Protein AF-A0A7X0II38-F1 (afdb_monomer_lite)

pLDDT: mean 80.72, std 13.95, range [41.47, 91.81]

Secondary structure (DSSP, 8-state):
-PPPP-----S--EEEEEEEEEEEETTTEEEEEEEEEE---EEEEEEEE-SSTT-EEEEEEEEEEEGGGTEEEEE--

Foldseek 3Di:
DDDDPDDPPAQKEKEAQAWDWAADDPVWGIKIKGALMDMDGWAWYWYAHCDDPPGDIDGAGTKDADVVRRIIIGTSD

Structure (mmCIF, N/CA/C/O backbone):
data_AF-A0A7X0II38-F1
#
_entry.id   AF-A0A7X0II38-F1
#
loop_
_atom_site.group_PDB
_atom_site.id
_atom_site.type_symbol
_atom_site.label_atom_id
_atom_site.label_alt_id
_atom_site.label_comp_id
_atom_site.label_asym_id
_atom_site.label_entity_id
_atom_site.label_seq_id
_atom_site.pdbx_PDB_ins_code
_atom_site.Cartn_x
_atom_site.Cartn_y
_atom_site.Cartn_z
_atom_site.occupancy
_atom_site.B_iso_or_equiv
_atom_site.auth_seq_id
_atom_site.auth_comp_id
_atom_site.auth_asym_id
_atom_site.auth_atom_id
_atom_site.pdbx_PDB_model_num
ATOM 1 N N . MET A 1 1 ? -12.329 -18.312 -21.285 1.00 44.72 1 MET A N 1
ATOM 2 C CA . MET A 1 1 ? -12.280 -17.508 -20.046 1.00 44.72 1 MET A CA 1
ATOM 3 C C . MET A 1 1 ? -11.028 -17.944 -19.306 1.00 44.72 1 MET A C 1
ATOM 5 O O . MET A 1 1 ? -10.986 -19.079 -18.855 1.00 44.72 1 MET A O 1
ATOM 9 N N . ALA A 1 2 ? -9.965 -17.140 -19.347 1.00 41.47 2 ALA A N 1
ATOM 10 C CA . ALA A 1 2 ? -8.706 -17.477 -18.687 1.00 41.47 2 ALA A CA 1
ATOM 11 C C . ALA A 1 2 ? -8.899 -17.319 -17.175 1.00 41.47 2 ALA A C 1
ATOM 13 O O . ALA A 1 2 ? -9.286 -16.245 -16.719 1.00 41.47 2 ALA A O 1
ATOM 14 N N . ALA A 1 3 ? -8.699 -18.400 -16.423 1.00 42.84 3 ALA A N 1
ATOM 15 C CA . ALA A 1 3 ? -8.657 -18.345 -14.972 1.00 42.84 3 ALA A CA 1
ATOM 16 C C . ALA A 1 3 ? -7.454 -17.481 -14.576 1.00 42.84 3 ALA A C 1
ATOM 18 O O . ALA A 1 3 ? -6.318 -17.799 -14.932 1.00 42.84 3 ALA A O 1
ATOM 19 N N . LEU A 1 4 ? -7.727 -16.360 -13.909 1.00 52.31 4 LEU A N 1
ATOM 20 C CA . LEU A 1 4 ? -6.703 -15.524 -13.292 1.00 52.31 4 LEU A CA 1
ATOM 21 C C . LEU A 1 4 ? -5.875 -16.407 -12.341 1.00 52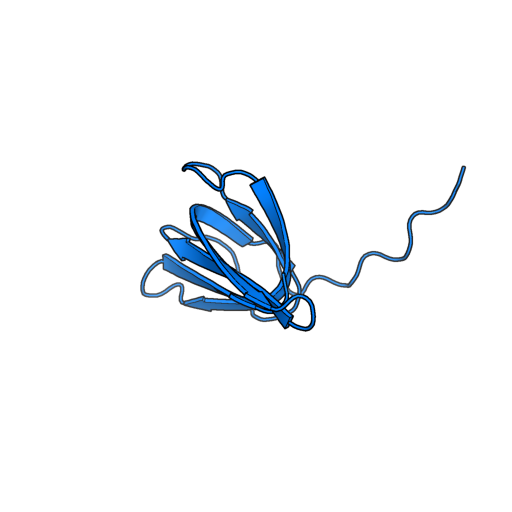.31 4 LEU A C 1
ATOM 23 O O . LEU A 1 4 ? -6.458 -17.265 -11.667 1.00 52.31 4 LEU A O 1
ATOM 27 N N . PRO A 1 5 ? -4.538 -16.263 -12.317 1.00 43.25 5 PRO A N 1
ATOM 28 C CA . PRO A 1 5 ? -3.699 -17.065 -11.443 1.00 43.25 5 PRO A CA 1
ATOM 29 C C . PRO A 1 5 ? -4.134 -16.852 -9.994 1.00 43.25 5 PRO A C 1
ATOM 31 O O . PRO A 1 5 ? -4.529 -15.751 -9.612 1.00 43.25 5 PRO A O 1
ATOM 34 N N . ALA A 1 6 ? -4.110 -17.958 -9.250 1.00 45.97 6 ALA A N 1
ATOM 35 C CA . ALA A 1 6 ? -4.532 -18.087 -7.867 1.00 45.97 6 ALA A CA 1
ATOM 36 C C . ALA A 1 6 ? -4.252 -16.813 -7.070 1.00 45.97 6 ALA A C 1
ATOM 38 O O . ALA A 1 6 ? -3.105 -16.376 -6.998 1.00 45.97 6 ALA A O 1
ATOM 39 N N . THR A 1 7 ? -5.312 -16.259 -6.476 1.00 50.62 7 THR A N 1
ATOM 40 C CA . THR A 1 7 ? -5.241 -15.313 -5.365 1.00 50.62 7 THR A CA 1
ATOM 41 C C . THR A 1 7 ? -4.086 -15.732 -4.469 1.00 50.62 7 THR A C 1
ATOM 43 O O . THR A 1 7 ? -4.188 -16.754 -3.779 1.00 50.62 7 THR A O 1
ATOM 46 N N . ALA A 1 8 ? -2.974 -14.990 -4.521 1.00 50.47 8 ALA A N 1
ATOM 47 C CA . ALA A 1 8 ? -1.998 -15.032 -3.454 1.00 50.47 8 ALA A CA 1
ATOM 48 C C . ALA A 1 8 ? -2.825 -14.851 -2.183 1.00 50.47 8 ALA A C 1
ATOM 50 O O . ALA A 1 8 ? -3.648 -13.937 -2.117 1.00 50.47 8 ALA A O 1
ATOM 51 N N . ALA A 1 9 ? -2.750 -15.811 -1.262 1.00 51.81 9 ALA A N 1
ATOM 52 C CA . ALA A 1 9 ? -3.482 -15.721 -0.012 1.00 51.81 9 ALA A CA 1
ATOM 53 C C . ALA A 1 9 ? -2.914 -14.509 0.725 1.00 51.81 9 ALA A C 1
ATOM 55 O O . ALA A 1 9 ? -1.875 -14.604 1.376 1.00 51.81 9 ALA A O 1
ATOM 56 N N . TYR A 1 10 ? -3.529 -13.351 0.503 1.00 59.19 10 TYR A N 1
ATOM 57 C CA . TYR A 1 10 ? -3.085 -12.112 1.093 1.00 59.19 10 TYR A CA 1
ATOM 58 C C . TYR A 1 10 ? -3.230 -12.249 2.601 1.00 59.19 10 TYR A C 1
ATOM 60 O O . TYR A 1 10 ? -4.274 -12.671 3.101 1.00 59.19 10 TYR A O 1
ATOM 68 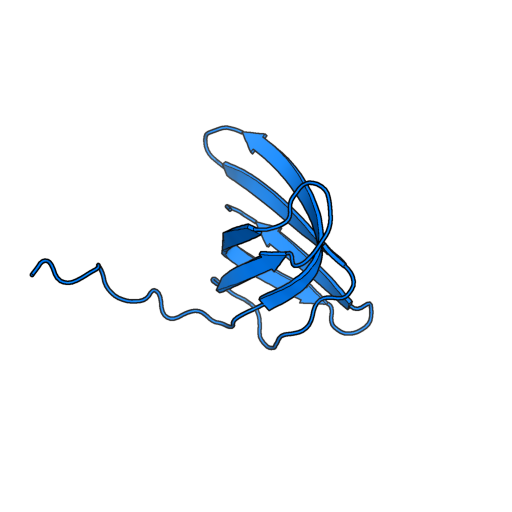N N . ALA A 1 11 ? -2.160 -11.920 3.317 1.00 61.25 11 ALA A N 1
ATOM 69 C CA . ALA A 1 11 ? -2.157 -11.895 4.771 1.00 61.25 11 ALA A CA 1
ATOM 70 C C . ALA A 1 11 ? -3.127 -10.831 5.311 1.00 61.25 11 ALA A C 1
ATOM 72 O O . ALA A 1 11 ? -3.629 -10.971 6.422 1.00 61.25 11 ALA A O 1
ATOM 73 N N . GLY A 1 12 ? -3.420 -9.807 4.503 1.00 68.25 12 GLY A N 1
ATOM 74 C CA . GLY A 1 12 ? -4.404 -8.771 4.779 1.00 68.25 12 GLY A CA 1
ATOM 75 C C . GLY A 1 12 ? -4.604 -7.850 3.574 1.00 68.25 12 GLY A C 1
ATOM 76 O O . GLY A 1 12 ? -3.823 -7.877 2.623 1.00 68.25 12 GLY A O 1
ATOM 77 N N . ALA A 1 13 ? -5.662 -7.041 3.620 1.00 76.62 13 ALA A N 1
ATOM 78 C CA . ALA A 1 13 ? -5.863 -5.908 2.721 1.00 76.62 13 ALA A CA 1
ATOM 79 C C . ALA A 1 13 ? -5.596 -4.622 3.507 1.00 76.62 13 ALA A C 1
ATOM 81 O O . ALA A 1 13 ? -6.163 -4.429 4.586 1.00 76.62 13 ALA A O 1
ATOM 82 N N . TYR A 1 14 ? -4.727 -3.764 2.978 1.00 86.81 14 TYR A N 1
ATOM 83 C CA . TYR A 1 14 ? -4.275 -2.570 3.678 1.00 86.81 14 TYR A CA 1
ATOM 84 C C . TYR A 1 14 ? -4.722 -1.313 2.943 1.00 86.81 14 TYR A C 1
ATOM 86 O O . TYR A 1 14 ? -4.528 -1.199 1.736 1.00 86.81 14 TYR A O 1
ATOM 94 N N . SER A 1 15 ? -5.271 -0.349 3.675 1.00 89.50 15 SER A N 1
ATOM 95 C CA . SER A 1 15 ? -5.773 0.906 3.112 1.00 89.50 15 SER A CA 1
ATOM 96 C C . SER A 1 15 ? -5.189 2.093 3.855 1.00 89.50 15 SER A C 1
ATOM 98 O O . SER A 1 15 ? -5.419 2.248 5.052 1.00 89.50 15 SER A O 1
ATOM 100 N N . CYS A 1 16 ? -4.460 2.942 3.143 1.00 91.00 16 CYS A N 1
ATOM 101 C CA . CYS A 1 16 ? -3.767 4.118 3.647 1.00 91.00 16 CYS A CA 1
ATOM 102 C C . CYS A 1 16 ? -4.409 5.401 3.128 1.00 91.00 16 CYS A C 1
ATOM 104 O O . CYS A 1 16 ? -4.728 5.511 1.944 1.00 91.00 16 CYS A O 1
ATOM 106 N N . ALA A 1 17 ? -4.576 6.387 4.012 1.00 91.56 17 ALA A N 1
ATOM 107 C CA . ALA A 1 17 ? -5.105 7.694 3.633 1.00 91.56 17 ALA A CA 1
ATOM 108 C C . ALA A 1 17 ? -4.154 8.421 2.674 1.00 91.56 17 ALA A C 1
ATOM 110 O O . ALA A 1 17 ? -4.600 8.956 1.663 1.00 91.56 17 ALA A O 1
ATOM 111 N N . ASP A 1 18 ? -2.856 8.387 2.969 1.00 90.94 18 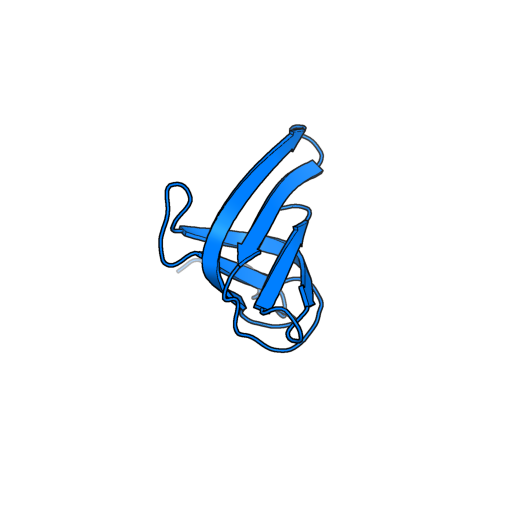ASP A N 1
ATOM 112 C CA . ASP A 1 18 ? -1.802 8.965 2.138 1.00 90.94 18 ASP A CA 1
ATOM 113 C C . ASP A 1 18 ? -0.576 8.045 2.139 1.00 90.94 18 ASP A C 1
ATOM 115 O O . ASP A 1 18 ? -0.434 7.173 3.005 1.00 90.94 18 ASP A O 1
ATOM 119 N N . GLY A 1 19 ? 0.326 8.219 1.180 1.00 89.12 19 GLY A N 1
ATOM 120 C CA . GLY A 1 19 ? 1.539 7.424 1.129 1.00 89.12 19 GLY A CA 1
ATOM 121 C C . GLY A 1 19 ? 2.546 7.901 0.098 1.00 89.12 19 GLY A C 1
ATOM 122 O O . GLY A 1 19 ? 2.252 8.661 -0.820 1.00 89.12 19 GLY A O 1
ATOM 123 N N . SER A 1 20 ? 3.776 7.441 0.279 1.00 89.62 20 SER A N 1
ATOM 124 C CA . SER A 1 20 ? 4.924 7.735 -0.568 1.00 89.62 20 SER A CA 1
ATOM 125 C C . SER A 1 20 ? 5.514 6.447 -1.117 1.00 89.62 20 SER A C 1
ATOM 127 O O . SER A 1 20 ? 5.657 5.473 -0.381 1.00 89.62 20 SER A O 1
ATOM 129 N N . ARG A 1 21 ? 5.902 6.453 -2.396 1.00 87.00 21 ARG A N 1
ATOM 130 C CA . ARG A 1 21 ? 6.671 5.357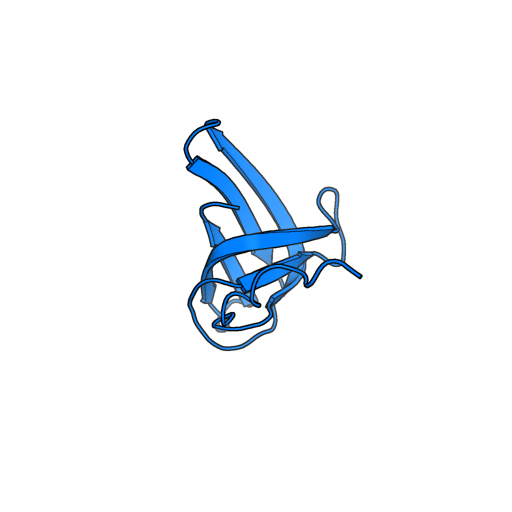 -2.995 1.00 87.00 21 ARG A CA 1
ATOM 131 C C . ARG A 1 21 ? 8.144 5.735 -3.109 1.00 87.00 21 ARG A C 1
ATOM 133 O O . ARG A 1 21 ? 8.482 6.801 -3.625 1.00 87.00 21 ARG A O 1
ATOM 140 N N . PHE A 1 22 ? 9.017 4.836 -2.684 1.00 88.00 22 PHE A N 1
ATOM 141 C CA . PHE A 1 22 ? 10.463 4.965 -2.790 1.00 88.00 22 PHE A CA 1
ATOM 142 C C . PHE A 1 22 ? 10.985 3.861 -3.696 1.00 88.00 22 PHE A C 1
ATOM 144 O O . PHE A 1 22 ? 11.020 2.696 -3.312 1.00 88.00 22 PHE A O 1
ATOM 151 N N . PHE A 1 23 ? 11.379 4.218 -4.917 1.00 86.19 23 PHE A N 1
ATOM 152 C CA . PHE A 1 23 ? 11.994 3.261 -5.829 1.00 86.19 23 PHE A CA 1
ATOM 153 C C . PHE A 1 23 ? 13.378 2.869 -5.308 1.00 86.19 23 PHE A C 1
ATOM 155 O O . PHE A 1 23 ? 14.240 3.733 -5.150 1.00 86.19 23 PHE A O 1
ATOM 162 N N . MET A 1 24 ? 13.589 1.578 -5.050 1.00 83.12 24 MET A N 1
ATOM 163 C CA . MET A 1 24 ? 14.894 1.077 -4.625 1.00 83.12 24 MET A CA 1
ATOM 164 C C . MET A 1 24 ? 15.743 0.678 -5.828 1.00 83.12 24 MET A C 1
ATOM 166 O O . MET A 1 24 ? 16.840 1.197 -6.029 1.00 83.12 24 MET A O 1
ATOM 170 N N . SER A 1 25 ? 15.267 -0.283 -6.618 1.00 83.19 25 SER A N 1
ATOM 171 C CA . SER A 1 25 ? 15.979 -0.820 -7.782 1.00 83.19 25 SER A CA 1
ATOM 172 C C . SER A 1 25 ? 15.073 -1.740 -8.584 1.00 83.19 25 SER A C 1
ATOM 174 O O . SER A 1 25 ? 14.170 -2.353 -8.032 1.00 83.19 25 SER A O 1
ATOM 176 N N . GLY A 1 26 ? 15.376 -1.945 -9.868 1.00 73.81 26 GLY A N 1
ATOM 177 C CA . GLY A 1 26 ? 14.582 -2.832 -10.733 1.00 73.81 26 GLY A CA 1
ATOM 178 C C . GLY A 1 26 ? 14.527 -4.305 -10.291 1.00 73.81 26 GLY A C 1
ATOM 179 O O . GLY A 1 26 ? 13.685 -5.042 -10.784 1.00 73.81 26 GLY A O 1
ATOM 180 N N . LEU A 1 27 ? 15.403 -4.727 -9.371 1.00 73.94 27 LEU A N 1
ATOM 181 C CA . LEU A 1 27 ? 15.425 -6.075 -8.784 1.00 73.94 27 LEU A CA 1
ATOM 182 C C . LEU A 1 27 ? 14.620 -6.206 -7.478 1.00 73.94 27 LEU A C 1
ATOM 184 O O . LEU A 1 27 ? 14.256 -7.319 -7.126 1.00 73.94 27 LEU A O 1
ATOM 188 N N . VAL A 1 28 ? 14.402 -5.100 -6.759 1.00 75.69 28 VAL A N 1
ATOM 189 C CA . VAL A 1 28 ? 13.778 -5.053 -5.414 1.00 75.69 28 VAL A CA 1
ATOM 190 C C . VAL A 1 28 ? 12.441 -4.291 -5.449 1.00 75.69 28 VAL A C 1
ATOM 192 O O . VAL A 1 28 ? 11.733 -4.208 -4.454 1.00 75.69 28 VAL A O 1
ATOM 195 N N . GLY A 1 29 ? 12.114 -3.679 -6.591 1.00 85.19 29 GLY A N 1
ATOM 196 C CA . GLY A 1 29 ? 10.920 -2.864 -6.770 1.00 85.19 29 GLY A CA 1
ATOM 197 C C . GLY A 1 29 ? 11.008 -1.510 -6.062 1.00 85.19 29 GLY A C 1
ATOM 198 O O . GLY A 1 29 ? 12.044 -0.826 -6.056 1.00 85.19 29 GLY A O 1
ATOM 199 N N . TYR A 1 30 ? 9.885 -1.100 -5.493 1.00 87.06 30 TYR A N 1
ATOM 200 C CA . TYR A 1 30 ? 9.700 0.083 -4.677 1.00 87.06 30 TYR A CA 1
ATOM 201 C C . TYR A 1 30 ? 9.160 -0.290 -3.290 1.00 87.06 30 TYR A C 1
ATOM 203 O O . TYR A 1 30 ? 8.555 -1.334 -3.062 1.00 87.06 30 TYR A O 1
ATOM 211 N N . ILE A 1 31 ? 9.416 0.598 -2.335 1.00 90.44 31 ILE A N 1
ATOM 212 C CA . ILE A 1 31 ? 8.849 0.549 -0.992 1.00 90.44 31 ILE A CA 1
ATOM 213 C C . ILE A 1 31 ? 7.694 1.540 -0.941 1.00 90.44 31 ILE A C 1
ATOM 215 O O . ILE A 1 31 ? 7.846 2.692 -1.352 1.00 90.44 31 ILE A O 1
ATOM 219 N N . ILE A 1 32 ? 6.558 1.115 -0.406 1.00 90.50 32 ILE A N 1
ATOM 220 C CA . ILE A 1 32 ? 5.431 1.982 -0.083 1.00 90.50 32 ILE A CA 1
ATOM 221 C C . ILE A 1 32 ? 5.490 2.313 1.405 1.00 90.50 32 ILE A C 1
ATOM 223 O O . ILE A 1 32 ? 5.471 1.415 2.241 1.00 90.50 32 ILE A O 1
ATOM 227 N N . ILE A 1 33 ? 5.522 3.599 1.744 1.00 91.12 33 ILE A N 1
ATOM 228 C CA . ILE A 1 33 ? 5.327 4.069 3.116 1.00 91.12 33 ILE A CA 1
ATOM 229 C C . ILE A 1 33 ? 3.998 4.807 3.173 1.00 91.12 33 ILE A C 1
ATOM 231 O O . ILE A 1 33 ? 3.872 5.901 2.625 1.00 91.12 33 ILE A O 1
ATOM 235 N N . GLY A 1 34 ? 3.009 4.195 3.813 1.00 90.44 34 GLY A N 1
ATOM 236 C CA . GLY A 1 34 ? 1.686 4.770 4.008 1.00 90.44 34 GLY A CA 1
ATOM 237 C C . GLY A 1 34 ? 1.521 5.384 5.396 1.00 90.44 34 GLY A C 1
ATOM 238 O O . GLY A 1 34 ? 2.142 4.941 6.365 1.00 90.44 34 GLY A O 1
ATOM 239 N N . SER A 1 35 ? 0.648 6.382 5.498 1.00 90.69 35 SER A N 1
ATOM 240 C CA . SER A 1 35 ? 0.206 6.974 6.763 1.00 90.69 35 SER A CA 1
ATOM 241 C C . SER A 1 35 ? -1.322 7.056 6.829 1.00 90.69 35 SER A C 1
ATOM 243 O O . SER A 1 35 ? -2.012 7.093 5.807 1.00 90.69 35 SER A O 1
ATOM 245 N N . GLY A 1 36 ? -1.864 7.022 8.048 1.00 90.12 36 GLY A N 1
ATOM 246 C CA . GLY A 1 36 ? -3.302 6.844 8.263 1.00 90.12 36 GLY A CA 1
ATOM 247 C C . GLY A 1 36 ? -3.794 5.488 7.754 1.00 90.12 36 GLY A C 1
ATOM 248 O O . GLY A 1 36 ? -4.876 5.403 7.177 1.00 90.12 36 GLY A O 1
ATOM 249 N N . CYS A 1 37 ? -2.965 4.451 7.887 1.00 89.06 37 CYS A N 1
ATOM 250 C CA . CYS A 1 37 ? -3.264 3.125 7.375 1.00 89.06 37 CYS A CA 1
ATOM 251 C C . CYS A 1 37 ? -4.149 2.323 8.322 1.00 89.06 37 CYS A C 1
ATOM 253 O O . CYS A 1 37 ? -3.971 2.326 9.538 1.00 89.06 37 CYS A O 1
ATOM 255 N N . THR A 1 38 ? -5.085 1.605 7.719 1.00 87.56 38 THR A N 1
ATOM 256 C CA . THR A 1 38 ? -6.040 0.704 8.353 1.00 87.56 38 THR A CA 1
ATOM 257 C C . THR A 1 38 ? -5.917 -0.670 7.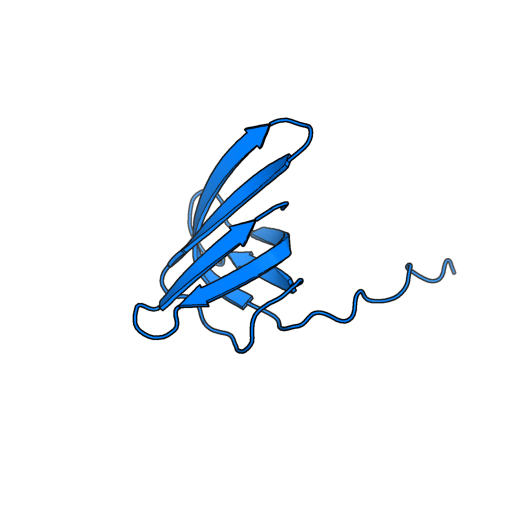703 1.00 87.56 38 THR A C 1
ATOM 259 O O . THR A 1 38 ? -5.597 -0.785 6.518 1.00 87.56 38 THR A O 1
ATOM 262 N N . GLY A 1 39 ? -6.115 -1.715 8.494 1.00 79.62 39 GLY A N 1
ATOM 263 C CA . GLY A 1 39 ? -5.906 -3.103 8.097 1.00 79.62 39 GLY A CA 1
ATOM 264 C C . GLY A 1 39 ? -5.478 -3.930 9.302 1.00 79.62 39 GLY A C 1
ATOM 265 O O . GLY A 1 39 ? -5.219 -3.388 10.376 1.00 79.62 39 GLY A O 1
ATOM 266 N N . GLU A 1 40 ? -5.393 -5.240 9.122 1.00 71.44 40 GLU 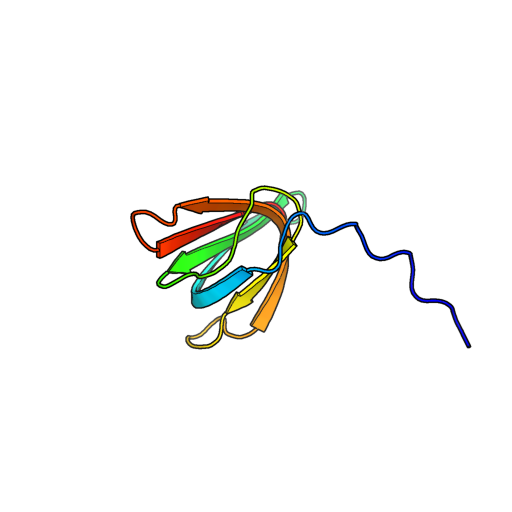A N 1
ATOM 267 C CA . GLU A 1 40 ? -4.909 -6.164 10.144 1.00 71.44 40 GLU A CA 1
ATOM 268 C C . GLU A 1 40 ? -3.986 -7.203 9.513 1.00 71.44 40 GLU A C 1
ATOM 270 O O . GLU A 1 40 ? -4.157 -7.589 8.357 1.00 71.44 40 GLU A O 1
ATOM 275 N N . GLY A 1 41 ? -3.004 -7.647 10.298 1.00 71.00 41 GLY A N 1
ATOM 276 C CA . GLY A 1 41 ? -2.028 -8.657 9.901 1.00 71.00 41 GLY A CA 1
ATOM 277 C C . GLY A 1 41 ? -0.717 -8.091 9.354 1.00 71.00 41 GLY A C 1
ATOM 278 O O . GLY A 1 41 ? -0.570 -6.895 9.099 1.00 71.00 41 GLY A O 1
ATOM 279 N N . SER A 1 42 ? 0.238 -8.991 9.147 1.00 76.81 42 SER A N 1
ATOM 280 C CA . SER A 1 42 ? 1.528 -8.718 8.509 1.00 76.81 42 SER A CA 1
ATOM 281 C C . SER A 1 42 ? 1.796 -9.806 7.477 1.00 76.81 42 SER A C 1
ATOM 283 O O . SER A 1 42 ? 1.593 -10.987 7.767 1.00 76.81 42 SER A O 1
ATOM 285 N N . GLY A 1 43 ? 2.263 -9.424 6.293 1.00 83.69 43 GLY A N 1
ATOM 286 C CA . GLY A 1 43 ? 2.582 -10.353 5.211 1.00 83.69 43 GLY A CA 1
ATOM 287 C C . GLY A 1 43 ? 2.273 -9.789 3.822 1.00 83.69 43 GLY A C 1
ATOM 288 O O . GLY A 1 43 ? 2.074 -8.584 3.684 1.00 83.69 43 GLY A O 1
ATOM 289 N N . PRO A 1 44 ? 2.276 -10.627 2.774 1.00 86.00 44 PRO A N 1
ATOM 290 C CA . PRO A 1 44 ? 1.966 -10.188 1.416 1.00 86.00 44 PRO A CA 1
ATOM 291 C C . PRO A 1 44 ? 0.522 -9.694 1.320 1.00 86.00 44 PRO A C 1
ATOM 293 O O . PRO A 1 44 ? -0.388 -10.343 1.837 1.00 86.00 44 PRO A O 1
ATOM 296 N N . GLY A 1 45 ? 0.303 -8.567 0.651 1.00 86.62 45 GLY A N 1
ATOM 297 C CA . GLY A 1 45 ? -0.988 -7.881 0.651 1.00 86.62 45 GLY A CA 1
ATOM 298 C C . GLY A 1 45 ? -1.050 -6.743 -0.361 1.00 86.62 45 GLY A C 1
ATOM 299 O O . GLY A 1 45 ? -0.027 -6.084 -0.576 1.00 86.62 45 GLY A O 1
ATOM 300 N N . PRO A 1 46 ? -2.232 -6.447 -0.931 1.00 87.94 46 PRO A N 1
ATOM 301 C CA . PRO A 1 46 ? -2.430 -5.203 -1.641 1.00 87.94 46 PRO A CA 1
ATOM 302 C C . PRO A 1 46 ? -2.476 -4.050 -0.631 1.00 87.94 46 PRO A C 1
ATOM 304 O O . PRO A 1 46 ? -3.145 -4.112 0.407 1.00 87.94 46 PRO A O 1
ATOM 307 N N . VAL A 1 47 ? -1.762 -2.982 -0.959 1.00 89.62 47 VAL A N 1
ATOM 308 C CA . VAL A 1 47 ? -1.743 -1.709 -0.248 1.00 89.62 47 VAL A CA 1
ATOM 309 C C . VAL A 1 47 ? -2.436 -0.677 -1.125 1.00 89.62 47 VAL A C 1
ATOM 311 O O . VAL A 1 47 ? -1.939 -0.306 -2.184 1.00 89.62 47 VAL A O 1
ATOM 314 N N . THR A 1 48 ? -3.586 -0.194 -0.677 1.00 91.81 48 THR A N 1
ATOM 315 C CA . THR A 1 48 ? -4.352 0.850 -1.356 1.00 91.81 48 THR A CA 1
ATOM 316 C C . THR A 1 48 ? -4.024 2.199 -0.739 1.00 91.81 48 THR A C 1
ATOM 318 O O . THR A 1 48 ? -4.283 2.418 0.440 1.00 91.81 48 THR A O 1
ATOM 321 N N . ILE A 1 49 ? -3.484 3.124 -1.523 1.00 91.62 49 ILE A N 1
ATOM 322 C CA . ILE A 1 49 ? -3.327 4.527 -1.138 1.00 91.62 49 ILE A CA 1
ATOM 323 C C . ILE A 1 49 ? -4.504 5.312 -1.718 1.00 91.62 49 ILE A C 1
ATOM 325 O O . ILE A 1 49 ? -4.690 5.361 -2.934 1.00 91.62 49 ILE A O 1
ATOM 329 N N . VAL A 1 50 ? -5.304 5.925 -0.846 1.00 90.69 50 VAL A N 1
ATOM 330 C CA . VAL A 1 50 ? -6.555 6.601 -1.221 1.00 90.69 50 VAL A CA 1
ATOM 331 C C . VAL A 1 50 ? -6.309 8.013 -1.762 1.00 90.69 50 VAL A C 1
ATOM 333 O O . VAL A 1 50 ? -7.020 8.459 -2.661 1.00 90.69 50 VAL A O 1
ATOM 336 N N . SER A 1 51 ? -5.313 8.723 -1.231 1.00 83.38 51 SER A N 1
ATOM 337 C CA . SER A 1 51 ? -5.008 10.111 -1.585 1.00 83.38 51 SER A CA 1
ATOM 338 C C . SER A 1 51 ? -3.500 10.350 -1.706 1.00 83.38 51 SER A C 1
ATOM 340 O O . SER A 1 51 ? -2.684 9.553 -1.254 1.00 83.38 51 SER A O 1
ATOM 342 N N . GLY A 1 52 ? -3.137 11.456 -2.356 1.00 82.44 52 GLY A N 1
ATOM 343 C CA . GLY A 1 52 ? -1.751 11.870 -2.556 1.00 82.44 52 GLY A CA 1
ATOM 344 C C . GLY A 1 52 ? -1.228 11.606 -3.974 1.00 82.44 52 GLY A C 1
ATOM 345 O O . GLY A 1 52 ? -1.946 11.101 -4.841 1.00 82.44 52 GLY A O 1
ATOM 346 N N . PRO A 1 53 ? 0.038 11.965 -4.249 1.00 83.31 53 PRO A N 1
ATOM 347 C CA . PRO A 1 53 ? 0.644 11.837 -5.579 1.00 83.31 53 PRO A CA 1
ATOM 348 C C . PRO A 1 53 ? 0.857 10.381 -6.019 1.00 83.31 53 PRO A C 1
ATOM 350 O O . PRO A 1 53 ? 1.124 10.123 -7.192 1.00 83.31 53 PRO A O 1
ATOM 353 N N . TYR A 1 54 ? 0.744 9.441 -5.082 1.00 86.44 54 TYR A N 1
ATOM 354 C CA . TYR A 1 54 ? 0.891 8.007 -5.298 1.00 86.44 54 TYR A CA 1
ATOM 355 C C . TYR A 1 54 ? -0.394 7.258 -4.925 1.00 86.44 54 TYR A C 1
ATOM 357 O O . TYR A 1 54 ? -0.329 6.141 -4.432 1.00 86.44 54 TYR A O 1
ATOM 365 N N . ALA A 1 55 ? -1.563 7.879 -5.111 1.00 87.44 55 ALA A N 1
ATOM 366 C CA . ALA A 1 55 ? -2.834 7.183 -4.954 1.00 87.44 55 ALA A CA 1
ATOM 367 C C . ALA A 1 55 ? -2.942 6.034 -5.972 1.00 87.44 55 ALA A C 1
ATOM 369 O O . ALA A 1 55 ? -2.660 6.211 -7.161 1.00 87.44 55 ALA A O 1
ATOM 370 N N . GLY A 1 56 ? -3.339 4.855 -5.501 1.00 88.31 56 GLY A N 1
ATOM 371 C CA . GLY A 1 56 ? -3.357 3.631 -6.293 1.00 88.31 56 GLY A CA 1
ATOM 372 C C . GLY A 1 56 ? -3.288 2.373 -5.435 1.00 88.31 56 GLY A C 1
ATOM 373 O O . GLY A 1 56 ? -3.121 2.439 -4.220 1.00 88.31 56 GLY A O 1
ATOM 374 N N . GLU A 1 57 ? -3.426 1.226 -6.087 1.00 89.12 57 GLU A N 1
ATOM 375 C CA . GLU A 1 57 ? -3.267 -0.088 -5.468 1.00 89.12 57 GLU A CA 1
ATOM 376 C C . GLU A 1 57 ? -1.878 -0.641 -5.801 1.00 89.12 57 GLU A C 1
ATOM 378 O O . GLU A 1 57 ? -1.445 -0.599 -6.957 1.00 89.12 57 GLU A O 1
ATOM 383 N N . TYR A 1 58 ? -1.179 -1.128 -4.780 1.00 87.81 58 TYR A N 1
ATOM 384 C CA . TYR A 1 58 ? 0.186 -1.634 -4.866 1.00 87.81 58 TYR A CA 1
ATOM 385 C C . TYR A 1 58 ? 0.251 -3.027 -4.268 1.00 87.81 58 TYR A C 1
ATOM 387 O O . TYR A 1 58 ? -0.031 -3.207 -3.087 1.00 87.81 58 TYR A O 1
ATOM 395 N N . ASP A 1 59 ? 0.635 -4.012 -5.069 1.00 87.94 59 ASP A N 1
ATOM 396 C CA . ASP A 1 59 ? 0.785 -5.377 -4.584 1.00 87.94 59 ASP A CA 1
ATOM 397 C C . ASP A 1 59 ? 2.174 -5.560 -3.985 1.00 87.94 59 ASP A C 1
ATOM 399 O O . ASP A 1 59 ? 3.168 -5.485 -4.701 1.00 87.94 59 ASP A O 1
ATOM 403 N N . CYS A 1 60 ? 2.247 -5.761 -2.674 1.00 88.19 60 CYS A N 1
ATOM 404 C CA . CYS A 1 60 ? 3.511 -5.836 -1.958 1.00 88.19 60 CYS A CA 1
ATOM 405 C C . CYS A 1 60 ? 3.725 -7.251 -1.425 1.00 88.19 60 CYS A C 1
ATOM 407 O O . CYS A 1 60 ? 2.839 -7.823 -0.779 1.00 88.19 60 CYS A O 1
ATOM 409 N N . ARG A 1 61 ? 4.926 -7.814 -1.607 1.00 87.25 61 ARG A N 1
ATOM 410 C CA . ARG A 1 61 ? 5.233 -9.141 -1.042 1.00 87.25 61 ARG A CA 1
ATOM 411 C C . ARG A 1 61 ? 5.382 -9.149 0.469 1.00 87.25 61 ARG A C 1
ATOM 413 O O . ARG A 1 61 ? 5.191 -10.193 1.089 1.00 87.25 61 ARG A O 1
ATOM 420 N N . ASN A 1 62 ? 5.774 -8.028 1.060 1.00 87.88 62 ASN A N 1
ATOM 421 C CA . ASN A 1 62 ? 5.933 -7.944 2.500 1.00 87.88 62 ASN A CA 1
ATOM 422 C C . ASN A 1 62 ? 5.387 -6.623 3.023 1.00 87.88 62 ASN A C 1
ATOM 424 O O . ASN A 1 62 ? 6.001 -5.576 2.827 1.00 87.88 62 ASN A O 1
ATOM 428 N N . VAL A 1 63 ? 4.247 -6.682 3.703 1.00 89.62 63 VAL A N 1
ATOM 429 C CA . VAL A 1 63 ? 3.614 -5.528 4.329 1.00 89.62 63 VAL A CA 1
ATOM 430 C C . VAL A 1 63 ? 3.694 -5.650 5.842 1.00 89.62 63 VAL A C 1
ATOM 432 O O . VAL A 1 63 ? 3.280 -6.650 6.432 1.00 89.62 63 VAL A O 1
ATOM 435 N N . THR A 1 64 ? 4.195 -4.592 6.468 1.00 89.44 64 THR A N 1
ATOM 436 C CA . THR A 1 64 ? 4.210 -4.415 7.916 1.00 89.44 64 THR A CA 1
ATOM 437 C C . THR A 1 64 ? 3.376 -3.191 8.258 1.00 89.44 64 THR A C 1
ATOM 439 O O . THR A 1 64 ? 3.756 -2.065 7.932 1.00 89.44 64 THR A O 1
ATOM 442 N N . LEU A 1 65 ? 2.244 -3.406 8.925 1.00 87.44 65 LEU A N 1
ATOM 443 C CA . LEU A 1 65 ? 1.424 -2.334 9.476 1.00 87.44 65 LEU A CA 1
ATOM 444 C C . LEU A 1 65 ? 1.800 -2.105 10.945 1.00 87.44 65 LEU A C 1
ATOM 446 O O . LEU A 1 65 ? 1.800 -3.037 11.746 1.00 87.44 65 LEU A O 1
ATOM 450 N N . THR A 1 66 ? 2.066 -0.853 11.299 1.00 88.38 66 THR A N 1
ATOM 451 C CA . THR A 1 66 ? 2.254 -0.384 12.672 1.00 88.38 66 THR A CA 1
ATOM 452 C C . THR A 1 66 ? 1.006 0.404 13.084 1.00 88.38 66 THR A C 1
ATOM 454 O O . THR A 1 66 ? 0.971 1.633 12.938 1.00 88.38 66 THR A O 1
ATOM 457 N N . PRO A 1 67 ? -0.051 -0.275 13.573 1.00 78.81 67 PRO A N 1
ATOM 458 C CA . PRO A 1 67 ? -1.344 0.356 13.846 1.00 78.81 67 PRO A CA 1
ATOM 459 C C . PRO A 1 67 ? -1.260 1.420 14.946 1.00 78.81 67 PRO A C 1
ATOM 461 O O . PRO A 1 67 ? -2.011 2.388 14.916 1.00 78.81 67 PRO A O 1
ATOM 464 N N . GLU A 1 68 ? -0.299 1.290 15.865 1.00 83.00 68 GLU A N 1
ATOM 465 C CA . GLU A 1 68 ? -0.060 2.215 16.984 1.00 83.00 68 GLU A CA 1
ATOM 466 C C . GLU A 1 68 ? 0.164 3.664 16.531 1.00 83.00 68 GLU A C 1
ATOM 468 O O . GLU A 1 68 ? -0.194 4.609 17.230 1.00 83.00 68 GLU A O 1
ATOM 473 N N . ILE A 1 69 ? 0.747 3.831 15.342 1.00 85.31 69 ILE A N 1
ATOM 474 C CA . ILE A 1 69 ? 1.050 5.125 14.723 1.00 85.31 69 ILE A CA 1
ATOM 475 C C . ILE A 1 69 ? 0.371 5.284 13.353 1.00 85.31 69 ILE A C 1
ATOM 477 O O . ILE A 1 69 ? 0.650 6.244 12.637 1.00 85.31 69 ILE A O 1
ATOM 481 N N . GLY A 1 70 ? -0.507 4.345 12.972 1.00 84.62 70 GLY A N 1
ATOM 482 C CA . GLY A 1 70 ? -1.203 4.335 11.682 1.00 84.62 70 GLY A CA 1
ATOM 483 C C . GLY A 1 70 ? -0.259 4.339 10.477 1.00 84.62 70 GLY A C 1
ATOM 484 O O . GLY A 1 70 ? -0.568 4.967 9.465 1.00 84.62 70 GLY A O 1
ATOM 485 N N . LEU A 1 71 ? 0.906 3.702 10.593 1.00 89.12 71 LEU A N 1
ATOM 486 C CA . LEU A 1 71 ? 1.977 3.761 9.597 1.00 89.12 71 LEU A CA 1
ATOM 487 C C . LEU A 1 71 ? 2.167 2.377 8.983 1.00 89.12 71 LEU A C 1
ATOM 489 O O . LEU A 1 71 ? 2.159 1.380 9.697 1.00 89.12 71 LEU A O 1
ATOM 493 N N . LEU A 1 72 ? 2.322 2.304 7.668 1.00 90.88 72 LEU A N 1
ATOM 494 C CA . LEU A 1 72 ? 2.505 1.051 6.942 1.00 90.88 72 LEU A CA 1
ATOM 495 C C . LEU A 1 72 ? 3.781 1.101 6.118 1.00 90.88 72 LEU A C 1
ATOM 497 O O . LEU A 1 72 ? 4.074 2.116 5.494 1.00 90.88 72 LEU A O 1
ATOM 501 N N . SER A 1 73 ? 4.498 -0.016 6.080 1.00 90.62 73 SER A N 1
ATOM 502 C CA . SER A 1 73 ? 5.645 -0.225 5.204 1.00 90.62 73 SER A CA 1
ATOM 503 C C . SER A 1 73 ? 5.412 -1.463 4.343 1.00 90.62 73 SER A C 1
ATOM 505 O O . SER A 1 73 ? 5.393 -2.582 4.854 1.00 90.62 73 SER A O 1
ATOM 507 N N . GLY A 1 74 ? 5.202 -1.258 3.045 1.00 90.19 74 GLY A N 1
ATOM 508 C CA . GLY A 1 74 ? 5.167 -2.300 2.025 1.00 90.19 74 GLY A CA 1
ATOM 509 C C . GLY A 1 74 ? 6.516 -2.376 1.320 1.00 90.19 74 GLY A C 1
ATOM 510 O O . GLY A 1 74 ? 7.024 -1.360 0.857 1.00 90.19 74 GLY A O 1
ATOM 511 N N . GLN A 1 75 ? 7.107 -3.562 1.248 1.00 89.56 75 GLN A N 1
ATOM 512 C CA . GLN A 1 75 ? 8.374 -3.832 0.572 1.00 89.56 75 GLN A CA 1
ATOM 513 C C . GLN A 1 75 ? 8.162 -4.811 -0.579 1.00 89.56 75 GLN A C 1
ATOM 515 O O . GLN A 1 75 ? 7.288 -5.681 -0.493 1.00 89.56 75 GLN A O 1
ATOM 520 N N . ASP A 1 76 ? 9.020 -4.702 -1.599 1.00 87.62 76 ASP A N 1
ATOM 521 C CA . ASP A 1 76 ? 8.935 -5.506 -2.826 1.00 87.62 76 ASP A CA 1
ATOM 522 C C . ASP A 1 76 ? 7.535 -5.370 -3.448 1.00 87.62 76 ASP A C 1
ATOM 524 O O . ASP A 1 76 ? 6.840 -6.356 -3.701 1.00 87.62 76 ASP A O 1
ATOM 528 N N . CYS A 1 77 ? 7.121 -4.104 -3.576 1.00 83.69 77 CYS A N 1
ATOM 529 C CA . CYS A 1 77 ? 6.011 -3.652 -4.394 1.00 83.69 77 CYS A CA 1
ATOM 530 C C . CYS A 1 77 ? 6.594 -3.235 -5.767 1.00 83.69 77 CYS A C 1
ATOM 532 O O . CYS A 1 77 ? 5.896 -3.381 -6.789 1.00 83.69 77 CYS A O 1
#

Organism: NCBI:txid321317

Radius of gyration: 12.33 Å; chains: 1; bounding box: 28×30×37 Å

Sequence (77 aa):
MAALPATAAYAGAYSCADGSRFFMSGLVGYIIIGSGCTGEGSGPGPVTIVSGPYAGEYDCRNVTLTPEIGLLSGQDC